Protein AF-A0A2G2UUN3-F1 (afdb_monomer)

Sequence (87 aa):
MRYSKSVLKEVVVLSQKAVEELGVYLVSFDRPGYGKSDPHPKRSFRTLALDVEELADQLELGAKFYVMGYSLGGQLVWGCLKYIPQR

pLDDT: mean 85.82, std 17.75, range [34.94, 98.38]

Foldseek 3Di:
DDDDPDPDCDDDPDPPVNCVVVVHDDDDDAFAPPDPHPHDPPDDLQVLLVVVVVVCVVVVVDQDDDQDADDVGVSNVVSNCVRVVRD

Structure (mmCIF, N/CA/C/O backbone):
data_AF-A0A2G2UUN3-F1
#
_entry.id   AF-A0A2G2UUN3-F1
#
loop_
_atom_site.group_PDB
_atom_site.id
_atom_site.type_symbol
_atom_site.label_atom_id
_atom_site.label_alt_id
_atom_site.label_comp_id
_atom_site.label_asym_id
_atom_site.label_entity_id
_atom_site.label_seq_id
_atom_site.pdbx_PDB_ins_code
_atom_site.Cartn_x
_atom_site.Cartn_y
_atom_site.Cartn_z
_atom_site.occupancy
_atom_site.B_iso_or_equiv
_atom_site.auth_seq_id
_atom_site.auth_comp_id
_atom_site.auth_asym_id
_atom_site.auth_atom_id
_atom_site.pdbx_PDB_model_num
ATOM 1 N N . MET A 1 1 ? 5.404 -12.416 -2.356 1.00 45.88 1 MET A N 1
ATOM 2 C CA . MET A 1 1 ? 6.325 -11.410 -1.759 1.00 45.88 1 MET A CA 1
ATOM 3 C C . MET A 1 1 ? 6.360 -11.616 -0.238 1.00 45.88 1 MET A C 1
ATOM 5 O O . MET A 1 1 ? 5.322 -11.952 0.315 1.00 45.88 1 MET A O 1
ATOM 9 N N . ARG A 1 2 ? 7.508 -11.549 0.464 1.00 37.91 2 ARG A N 1
ATOM 10 C CA . ARG A 1 2 ? 7.525 -11.734 1.938 1.00 37.91 2 ARG A CA 1
ATOM 11 C C . ARG A 1 2 ? 7.266 -10.396 2.627 1.00 37.91 2 ARG A C 1
ATOM 13 O O . ARG A 1 2 ? 8.176 -9.582 2.739 1.00 37.91 2 ARG A O 1
ATOM 20 N N . TYR A 1 3 ? 6.046 -10.178 3.101 1.00 41.66 3 TYR A N 1
ATOM 21 C CA . TYR A 1 3 ? 5.724 -9.004 3.906 1.00 41.66 3 TYR A CA 1
ATOM 22 C C . TYR A 1 3 ? 5.968 -9.312 5.385 1.00 41.66 3 TYR A C 1
ATOM 24 O O . TYR A 1 3 ? 5.379 -10.225 5.960 1.00 41.66 3 TYR A O 1
ATOM 32 N N . SER A 1 4 ? 6.878 -8.564 6.005 1.00 34.94 4 SER A N 1
ATOM 33 C CA . SER A 1 4 ? 7.061 -8.581 7.454 1.00 34.94 4 SER A CA 1
ATOM 34 C C . SER A 1 4 ? 5.920 -7.792 8.091 1.00 34.94 4 SER A C 1
ATOM 36 O O . SER A 1 4 ? 5.739 -6.621 7.758 1.00 34.94 4 SER A O 1
ATOM 38 N N . LYS A 1 5 ? 5.175 -8.401 9.026 1.00 36.44 5 LYS A N 1
ATOM 39 C CA . LYS A 1 5 ? 4.279 -7.670 9.937 1.00 36.44 5 LYS A CA 1
ATOM 40 C C . LYS A 1 5 ? 5.140 -6.763 10.813 1.00 36.44 5 LYS A C 1
ATOM 42 O O . LYS A 1 5 ? 5.603 -7.150 11.881 1.00 36.44 5 LYS A O 1
ATOM 47 N N . SER A 1 6 ? 5.414 -5.564 10.333 1.00 39.72 6 SER A N 1
ATOM 48 C CA . SER A 1 6 ? 6.087 -4.528 11.098 1.00 39.72 6 SER A CA 1
ATOM 49 C C . SER A 1 6 ? 5.158 -3.331 11.119 1.00 39.72 6 SER A C 1
ATOM 51 O O . SER A 1 6 ? 4.941 -2.696 10.094 1.00 39.72 6 SER A O 1
ATOM 53 N N . VAL A 1 7 ? 4.587 -3.048 12.290 1.00 43.06 7 VAL A N 1
ATOM 54 C CA . VAL A 1 7 ? 3.886 -1.788 12.547 1.00 43.06 7 VAL A CA 1
ATOM 55 C C . VAL A 1 7 ? 4.962 -0.704 12.561 1.00 43.06 7 VAL A C 1
ATOM 57 O O . VAL A 1 7 ? 5.599 -0.451 13.583 1.00 43.06 7 VAL A O 1
ATOM 60 N N . LEU A 1 8 ? 5.271 -0.150 11.389 1.00 45.03 8 LEU A N 1
ATOM 61 C CA . LEU A 1 8 ? 6.216 0.951 11.267 1.00 45.03 8 LEU A CA 1
ATOM 62 C C . LEU A 1 8 ? 5.523 2.227 11.748 1.00 45.03 8 LEU A C 1
ATOM 64 O O . LEU A 1 8 ? 4.489 2.630 11.225 1.00 45.03 8 LEU A O 1
ATOM 68 N N . LYS A 1 9 ? 6.119 2.848 12.768 1.00 45.19 9 LYS A N 1
ATOM 69 C CA . LYS A 1 9 ? 5.645 4.055 13.463 1.00 45.19 9 LYS A CA 1
ATOM 70 C C . LYS A 1 9 ? 5.669 5.334 12.620 1.00 45.19 9 LYS A C 1
ATOM 72 O O . LYS A 1 9 ? 5.352 6.401 13.133 1.00 45.19 9 LYS A O 1
ATOM 77 N N . GLU A 1 10 ? 6.074 5.264 11.360 1.00 52.25 10 GLU A N 1
ATOM 78 C CA . GLU A 1 10 ? 6.381 6.445 10.568 1.00 52.25 10 GLU A CA 1
ATOM 79 C C . GLU A 1 10 ? 5.814 6.272 9.164 1.00 52.25 10 GLU A C 1
ATOM 81 O O . GLU A 1 10 ? 6.225 5.370 8.443 1.00 52.25 10 GLU A O 1
ATOM 86 N N . VAL A 1 11 ? 4.817 7.104 8.838 1.00 51.84 11 VAL A N 1
ATOM 87 C CA . VAL A 1 11 ? 4.503 7.712 7.520 1.00 51.84 11 VAL A CA 1
ATOM 88 C C . VAL A 1 11 ? 3.115 8.390 7.562 1.00 51.84 11 VAL A C 1
ATOM 90 O O . VAL A 1 11 ? 2.838 9.282 6.768 1.00 51.84 11 VAL A O 1
ATOM 93 N N . VAL A 1 12 ? 2.296 8.125 8.585 1.00 54.91 12 VAL A N 1
ATOM 94 C CA . VAL A 1 12 ? 1.224 9.031 9.033 1.00 54.91 12 VAL A CA 1
ATOM 95 C C . VAL A 1 12 ? 1.351 9.159 10.546 1.00 54.91 12 VAL A C 1
ATOM 97 O O . VAL A 1 12 ? 1.280 8.153 11.245 1.00 54.91 12 VAL A O 1
ATOM 100 N N . VAL A 1 13 ? 1.558 10.370 11.073 1.00 61.41 13 VAL A N 1
ATOM 101 C CA . VAL A 1 13 ? 1.522 10.601 12.529 1.00 61.41 13 VAL A CA 1
ATOM 102 C C . VAL A 1 13 ? 0.055 10.623 12.968 1.00 61.41 13 VAL A C 1
ATOM 104 O O . VAL A 1 13 ? -0.492 11.660 13.328 1.00 61.41 13 VAL A O 1
ATOM 107 N N . LEU A 1 14 ? -0.619 9.478 12.879 1.00 67.75 14 LEU A N 1
ATOM 108 C CA . LEU A 1 14 ? -1.797 9.236 13.696 1.00 67.75 14 LEU A CA 1
ATOM 109 C C . LEU A 1 14 ? -1.280 8.792 15.056 1.00 67.75 14 LEU A C 1
ATOM 111 O O . LEU A 1 14 ? -0.421 7.914 15.151 1.00 67.75 14 LEU A O 1
ATOM 115 N N . SER A 1 15 ? -1.767 9.425 16.119 1.00 81.44 15 SER A N 1
ATOM 116 C CA . SER A 1 15 ? -1.480 8.909 17.449 1.00 81.44 15 SER A CA 1
ATOM 117 C C . SER A 1 15 ? -2.073 7.505 17.554 1.00 81.44 15 SER A C 1
ATOM 119 O O . SER A 1 15 ? -3.146 7.234 17.015 1.00 81.44 15 SER A O 1
ATOM 121 N N . GLN A 1 16 ? -1.388 6.618 18.272 1.00 79.44 16 GLN A N 1
ATOM 122 C CA . GLN A 1 16 ? -1.905 5.281 18.568 1.00 79.44 16 GLN A CA 1
ATOM 123 C C . GLN A 1 16 ? -3.336 5.357 19.135 1.00 79.44 16 GLN A C 1
ATOM 125 O O . GLN A 1 16 ? -4.214 4.610 18.722 1.00 79.44 16 GLN A O 1
ATOM 130 N N . LYS A 1 17 ? -3.584 6.361 19.986 1.00 84.81 17 LYS A N 1
ATOM 131 C CA . LYS A 1 17 ? -4.905 6.688 20.523 1.00 84.81 17 LYS A CA 1
ATOM 132 C C . LYS A 1 17 ? -5.943 6.971 19.429 1.00 84.81 17 LYS A C 1
ATOM 134 O O . LYS A 1 17 ? -7.034 6.429 19.496 1.00 84.81 17 LYS A O 1
ATOM 139 N N . ALA A 1 18 ? -5.617 7.779 18.419 1.0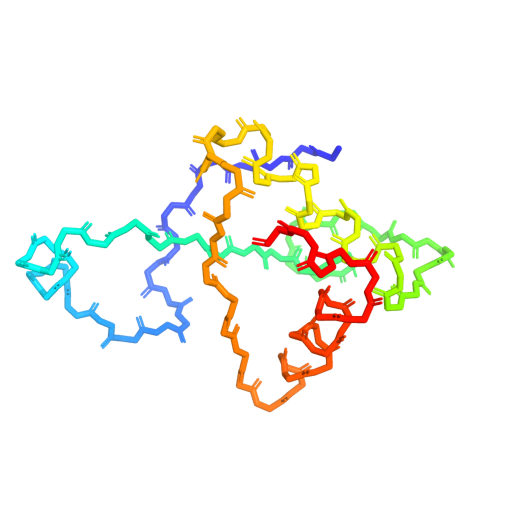0 86.88 18 ALA A N 1
ATOM 140 C CA . ALA A 1 18 ? -6.544 8.076 17.326 1.00 86.88 18 ALA A CA 1
ATOM 141 C C . ALA A 1 18 ? -6.851 6.836 16.471 1.00 86.88 18 ALA A C 1
ATOM 143 O O . ALA A 1 18 ? -7.986 6.656 16.042 1.00 86.88 18 ALA A O 1
ATOM 144 N N . VAL A 1 19 ? -5.855 5.972 16.238 1.00 86.50 19 VAL A N 1
ATOM 145 C CA . VAL A 1 19 ? -6.042 4.698 15.521 1.00 86.50 19 VAL A CA 1
ATOM 146 C C . VAL A 1 19 ? -7.029 3.799 16.271 1.00 86.50 19 VAL A C 1
ATOM 148 O O . VAL A 1 19 ? -7.957 3.265 15.668 1.00 86.50 19 VAL A O 1
ATOM 151 N N . GLU A 1 20 ? -6.855 3.685 17.589 1.00 86.81 20 GLU A N 1
ATOM 152 C CA . GLU A 1 20 ? -7.717 2.892 18.470 1.00 86.81 20 GLU A CA 1
ATOM 153 C C . GLU A 1 20 ? -9.134 3.471 18.575 1.00 86.81 20 GLU A C 1
ATOM 155 O O . GLU A 1 20 ? -10.103 2.734 18.412 1.00 86.81 20 GLU A O 1
ATOM 160 N N . GLU A 1 21 ? -9.272 4.784 18.779 1.00 92.50 21 GLU A N 1
ATOM 161 C CA . GLU A 1 21 ? -10.574 5.461 18.882 1.00 92.50 21 GLU A CA 1
ATOM 162 C C . GLU A 1 21 ? -11.388 5.376 17.586 1.00 92.50 21 GLU A C 1
ATOM 164 O O . GLU A 1 21 ? -12.609 5.234 17.631 1.00 92.50 21 GLU A O 1
ATOM 169 N N . LEU A 1 22 ? -10.725 5.443 16.428 1.00 91.19 22 LEU A N 1
ATOM 170 C CA . LEU A 1 22 ? -11.376 5.320 15.123 1.00 91.19 22 LEU A CA 1
ATOM 171 C C . LEU A 1 22 ? -11.588 3.860 14.696 1.00 91.19 22 LEU A C 1
ATOM 173 O O . LEU A 1 22 ? -12.260 3.621 13.693 1.00 91.19 22 LEU A O 1
ATOM 177 N N . GLY A 1 23 ? -11.008 2.892 15.414 1.00 90.44 23 GLY A N 1
ATOM 178 C CA . GLY A 1 23 ? -11.068 1.474 15.056 1.00 90.44 23 GLY A CA 1
ATOM 179 C C . GLY A 1 23 ? -10.444 1.168 13.692 1.00 90.44 23 GLY A C 1
ATOM 180 O O . GLY A 1 23 ? -10.902 0.263 12.995 1.00 90.44 23 GLY A O 1
ATOM 181 N N . VAL A 1 24 ? -9.435 1.939 13.274 1.00 89.75 24 VAL A N 1
ATOM 182 C CA . VAL A 1 24 ? -8.811 1.796 11.951 1.00 89.75 24 VAL A CA 1
ATOM 183 C C . VAL A 1 24 ? -7.611 0.860 12.007 1.00 89.75 24 VAL A C 1
ATOM 185 O O . VAL A 1 24 ? -6.785 0.927 12.913 1.00 89.75 24 VAL A O 1
ATOM 188 N N . TYR A 1 25 ? -7.475 0.011 10.993 1.00 90.50 25 TYR A N 1
ATOM 189 C CA . TYR A 1 25 ? -6.281 -0.800 10.791 1.00 90.50 25 TYR A CA 1
ATOM 190 C C . TYR A 1 25 ? -5.442 -0.195 9.664 1.00 90.50 25 TYR A C 1
ATOM 192 O O . TYR A 1 25 ? -5.866 -0.174 8.510 1.00 90.50 25 TYR A O 1
ATOM 200 N N . LEU A 1 26 ? -4.264 0.337 10.004 1.00 89.75 26 LEU A N 1
ATOM 201 C CA . LEU A 1 26 ? -3.370 0.975 9.041 1.00 89.75 26 LEU A CA 1
ATOM 202 C C . LEU A 1 26 ? -2.263 0.011 8.613 1.00 89.75 26 LEU A C 1
ATOM 204 O O . LEU A 1 26 ? -1.523 -0.513 9.446 1.00 89.75 26 LEU A O 1
ATOM 208 N N . VAL A 1 27 ? -2.118 -0.162 7.302 1.00 91.31 27 VAL A N 1
ATOM 209 C CA . VAL A 1 27 ? -1.054 -0.960 6.688 1.00 91.31 27 VAL A CA 1
ATOM 210 C C . VAL A 1 27 ? -0.211 -0.053 5.799 1.00 91.31 27 VAL A C 1
ATOM 212 O O . VAL A 1 27 ? -0.732 0.640 4.927 1.00 91.31 27 VAL A O 1
ATOM 215 N N . SER A 1 28 ? 1.102 -0.075 6.006 1.00 90.12 28 SER A N 1
ATOM 216 C CA . SER A 1 28 ? 2.090 0.511 5.101 1.00 90.12 28 SER A CA 1
ATOM 217 C C . SER A 1 28 ? 3.069 -0.569 4.654 1.00 90.12 28 SER A C 1
ATOM 219 O O . SER A 1 28 ? 3.304 -1.551 5.359 1.00 90.12 28 SER A O 1
ATOM 221 N N . PHE A 1 29 ? 3.617 -0.416 3.453 1.00 91.19 29 PHE A N 1
ATOM 222 C CA . PHE A 1 29 ? 4.568 -1.366 2.891 1.00 91.19 29 PHE A CA 1
ATOM 223 C C . PHE A 1 29 ? 5.606 -0.644 2.034 1.00 91.19 29 PHE A C 1
ATOM 225 O O . PHE A 1 29 ? 5.341 0.413 1.453 1.00 91.19 29 PHE A O 1
ATOM 232 N N . ASP A 1 30 ? 6.792 -1.238 1.946 1.00 92.31 30 ASP A N 1
ATOM 233 C CA . ASP A 1 30 ? 7.846 -0.765 1.063 1.00 92.31 30 ASP A CA 1
ATOM 234 C C . ASP A 1 30 ? 7.509 -1.122 -0.393 1.00 92.31 30 ASP A C 1
ATOM 236 O O . ASP A 1 30 ? 7.102 -2.237 -0.722 1.00 92.31 30 ASP A O 1
ATOM 240 N N . ARG A 1 31 ? 7.668 -0.162 -1.307 1.00 90.38 31 ARG A N 1
ATOM 241 C CA . ARG A 1 31 ? 7.493 -0.427 -2.743 1.00 90.38 31 ARG A CA 1
ATOM 242 C C . ARG A 1 31 ? 8.629 -1.328 -3.248 1.00 90.38 31 ARG A C 1
ATOM 244 O O . ARG A 1 31 ? 9.733 -1.238 -2.717 1.00 90.38 31 ARG A O 1
ATOM 251 N N . PRO A 1 32 ? 8.430 -2.103 -4.330 1.00 91.62 32 PRO A N 1
ATOM 252 C CA . PRO A 1 32 ? 9.499 -2.912 -4.911 1.00 91.62 32 PRO A CA 1
ATOM 253 C C . PRO A 1 32 ? 10.783 -2.104 -5.162 1.00 91.62 32 PRO A C 1
ATOM 255 O O . PRO A 1 32 ? 10.748 -1.077 -5.849 1.00 91.62 32 PRO A O 1
ATOM 258 N N . GLY A 1 33 ? 11.905 -2.569 -4.605 1.00 91.81 33 GLY A N 1
ATOM 259 C CA . GLY A 1 33 ? 13.213 -1.909 -4.677 1.00 91.81 33 GLY A CA 1
ATOM 260 C C . GLY A 1 33 ? 13.445 -0.779 -3.662 1.00 91.81 33 GLY A C 1
ATOM 261 O O . GLY A 1 33 ? 14.445 -0.074 -3.774 1.00 91.81 33 GLY A O 1
ATOM 262 N N . TYR A 1 34 ? 12.542 -0.584 -2.699 1.00 90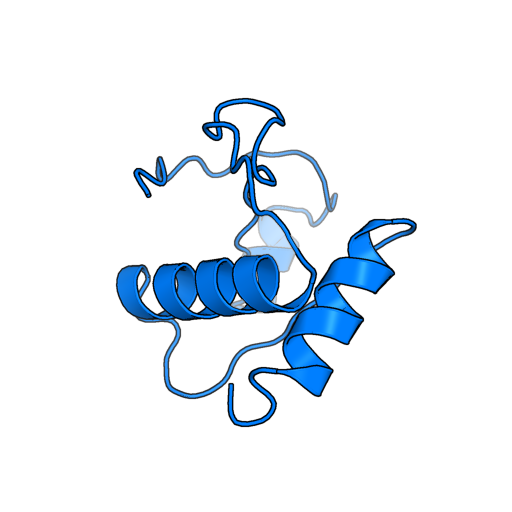.62 34 TYR A N 1
ATOM 263 C CA . TYR A 1 34 ? 12.703 0.339 -1.573 1.00 90.62 34 TYR A CA 1
ATOM 264 C C . TYR A 1 34 ? 12.752 -0.431 -0.253 1.00 90.62 34 TYR A C 1
ATOM 266 O O . TYR A 1 34 ? 12.174 -1.509 -0.139 1.00 90.62 34 TYR A O 1
ATOM 274 N N . GLY A 1 35 ? 13.418 0.149 0.751 1.00 92.81 35 GLY A N 1
ATOM 275 C CA . GLY A 1 35 ? 13.463 -0.392 2.109 1.00 92.81 35 GLY A CA 1
ATOM 276 C C . GLY A 1 35 ? 13.889 -1.860 2.134 1.00 92.81 35 GLY A C 1
ATOM 277 O O . GLY A 1 35 ? 15.009 -2.182 1.740 1.00 92.81 35 GLY A O 1
ATOM 278 N N . LYS A 1 36 ? 12.995 -2.739 2.598 1.00 92.69 36 LYS A N 1
ATOM 279 C CA . LYS A 1 36 ? 13.221 -4.195 2.666 1.00 92.69 36 LYS A CA 1
ATOM 280 C C . LYS A 1 36 ? 12.518 -4.994 1.563 1.00 92.69 36 LYS A C 1
ATOM 282 O O . LYS A 1 36 ? 12.534 -6.222 1.612 1.00 92.69 36 LYS A O 1
ATOM 287 N N . SER A 1 37 ? 11.887 -4.333 0.596 1.00 92.00 37 SER A N 1
ATOM 288 C CA . SER A 1 37 ? 11.205 -5.008 -0.507 1.00 92.00 37 SER A CA 1
ATOM 289 C C . SER A 1 37 ? 12.150 -5.307 -1.661 1.00 92.00 37 SER A C 1
ATOM 291 O O . SER A 1 37 ? 12.833 -4.418 -2.175 1.00 92.00 37 SER A O 1
ATOM 293 N N . ASP A 1 38 ? 12.119 -6.557 -2.124 1.00 94.38 38 ASP A N 1
ATOM 294 C CA . ASP A 1 38 ? 12.878 -6.998 -3.290 1.00 94.38 38 ASP A CA 1
ATOM 295 C C . ASP A 1 38 ? 12.550 -6.139 -4.530 1.00 94.38 38 ASP A C 1
ATOM 297 O O . ASP A 1 38 ? 11.408 -5.693 -4.715 1.00 94.38 38 ASP A O 1
ATOM 301 N N . PRO A 1 39 ? 13.531 -5.873 -5.410 1.00 93.56 39 PRO A N 1
ATOM 302 C CA . PRO A 1 39 ? 13.274 -5.177 -6.662 1.00 93.56 39 PRO A CA 1
ATOM 303 C C . PRO A 1 39 ? 12.390 -6.025 -7.584 1.00 93.56 39 PRO A C 1
ATOM 305 O O . PRO A 1 39 ? 12.591 -7.228 -7.729 1.00 93.56 39 PRO A O 1
ATOM 308 N N . HIS A 1 40 ? 11.462 -5.377 -8.292 1.00 92.50 40 HIS A N 1
ATOM 309 C CA . HIS A 1 40 ? 10.688 -6.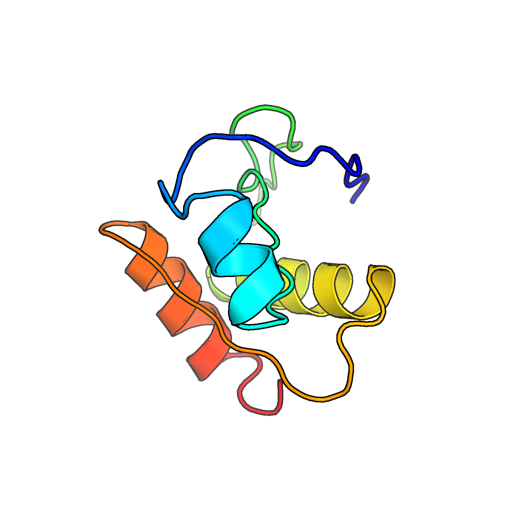009 -9.360 1.00 92.50 40 HIS A CA 1
ATOM 310 C C . HIS A 1 40 ? 11.142 -5.462 -10.730 1.00 92.50 40 HIS A C 1
ATOM 312 O O . HIS A 1 40 ? 10.765 -4.347 -11.102 1.00 92.50 40 HIS A O 1
ATOM 318 N N . PRO A 1 41 ? 11.932 -6.225 -11.518 1.00 91.50 41 PRO A N 1
ATOM 319 C CA . PRO A 1 41 ? 12.526 -5.733 -12.769 1.00 91.50 41 PRO A CA 1
ATOM 320 C C . PRO A 1 41 ? 11.514 -5.301 -13.837 1.00 91.50 41 PRO A C 1
ATOM 322 O O . PRO A 1 41 ? 11.823 -4.466 -14.679 1.00 91.50 41 PRO A O 1
ATOM 325 N N . LYS A 1 42 ? 10.295 -5.854 -13.800 1.00 92.25 42 LYS A N 1
ATOM 326 C CA . LYS A 1 42 ? 9.198 -5.531 -14.726 1.00 92.25 42 LYS A CA 1
ATOM 327 C C . LYS A 1 42 ? 8.118 -4.668 -14.065 1.00 92.25 42 LYS A C 1
ATOM 329 O O . LYS A 1 42 ? 6.952 -4.750 -14.451 1.00 92.25 42 LYS A O 1
ATOM 334 N N . ARG A 1 43 ? 8.486 -3.868 -13.051 1.00 90.75 43 ARG A N 1
ATOM 335 C CA . ARG A 1 43 ? 7.513 -3.051 -12.317 1.00 90.75 43 ARG A CA 1
ATOM 336 C C . ARG A 1 43 ? 6.732 -2.139 -13.259 1.00 90.75 43 ARG A C 1
ATOM 338 O O . ARG A 1 43 ? 7.283 -1.484 -14.141 1.00 90.75 43 ARG A O 1
ATOM 345 N N . SER A 1 44 ? 5.442 -2.046 -12.997 1.00 93.75 44 SER A N 1
ATOM 346 C CA . SER A 1 44 ? 4.527 -1.083 -13.592 1.00 93.75 44 SER A CA 1
ATOM 347 C C . SER A 1 44 ? 3.493 -0.670 -12.547 1.00 93.75 44 SER A C 1
ATOM 349 O O . SER A 1 44 ? 3.380 -1.295 -11.492 1.00 93.75 44 SER A O 1
ATOM 351 N N . PHE A 1 45 ? 2.688 0.351 -12.842 1.00 93.81 45 PHE A N 1
ATOM 352 C CA . PHE A 1 45 ? 1.555 0.693 -11.975 1.00 93.81 45 PHE A CA 1
ATOM 353 C C . PHE A 1 45 ? 0.552 -0.459 -11.837 1.00 93.81 45 PHE A C 1
ATOM 355 O O . PHE A 1 45 ? -0.075 -0.584 -10.793 1.00 93.81 45 PHE A O 1
ATOM 362 N N . ARG A 1 46 ? 0.430 -1.323 -12.858 1.00 96.06 46 ARG A N 1
ATOM 363 C CA . ARG A 1 46 ? -0.434 -2.506 -12.798 1.00 96.06 46 ARG A CA 1
ATOM 364 C C . ARG A 1 46 ? 0.120 -3.558 -11.849 1.00 96.06 46 ARG A C 1
ATOM 366 O O . ARG A 1 46 ? -0.621 -4.035 -11.007 1.00 96.06 46 ARG A O 1
ATOM 373 N N . THR A 1 47 ? 1.400 -3.908 -11.967 1.00 95.75 47 THR A N 1
ATOM 374 C CA . THR A 1 47 ? 1.996 -4.920 -11.078 1.00 95.75 47 THR A CA 1
ATOM 375 C C . THR A 1 47 ? 1.989 -4.439 -9.632 1.00 95.75 47 THR A C 1
ATOM 377 O O . THR A 1 47 ? 1.625 -5.205 -8.761 1.00 95.75 47 THR A O 1
ATOM 380 N N . LEU A 1 48 ? 2.278 -3.154 -9.389 1.00 95.06 48 LEU A N 1
ATOM 381 C CA . LEU A 1 48 ? 2.223 -2.596 -8.038 1.00 95.06 48 LEU A CA 1
ATOM 382 C C . LEU A 1 48 ? 0.805 -2.633 -7.446 1.00 95.06 48 LEU A C 1
ATOM 384 O O . LEU A 1 48 ? 0.657 -2.894 -6.261 1.00 95.06 48 LEU A O 1
ATOM 388 N N . ALA A 1 49 ? -0.232 -2.380 -8.251 1.00 97.00 49 ALA A N 1
ATOM 389 C CA . ALA A 1 49 ? -1.617 -2.523 -7.803 1.00 97.00 49 ALA A CA 1
ATOM 390 C C . ALA A 1 49 ? -1.955 -3.983 -7.453 1.00 97.00 49 ALA A C 1
ATOM 392 O O . ALA A 1 49 ? -2.594 -4.229 -6.438 1.00 97.00 49 ALA A O 1
ATOM 393 N N . LEU A 1 50 ? -1.477 -4.946 -8.247 1.00 96.56 50 LEU A N 1
ATOM 394 C CA . LEU A 1 50 ? -1.648 -6.372 -7.951 1.00 96.56 50 LEU A CA 1
ATOM 395 C C . LEU A 1 50 ? -0.886 -6.799 -6.688 1.00 96.56 50 LEU A C 1
ATOM 397 O O . LEU A 1 50 ? -1.411 -7.597 -5.924 1.00 96.56 50 LEU A O 1
ATOM 401 N N . ASP A 1 51 ? 0.289 -6.221 -6.415 1.00 95.38 51 ASP A N 1
ATOM 402 C CA . ASP A 1 51 ? 1.000 -6.444 -5.148 1.00 95.38 51 ASP A CA 1
ATOM 403 C C . ASP A 1 51 ? 0.158 -5.950 -3.948 1.00 95.38 51 ASP A C 1
ATOM 405 O O . ASP A 1 51 ? 0.166 -6.570 -2.888 1.00 95.38 51 ASP A O 1
ATOM 409 N N . VAL A 1 52 ? -0.595 -4.847 -4.101 1.00 96.25 52 VAL A N 1
ATOM 410 C CA . VAL A 1 52 ? -1.530 -4.361 -3.063 1.00 96.25 52 VAL A CA 1
ATOM 411 C C . VAL A 1 52 ? -2.706 -5.316 -2.884 1.00 96.25 52 VAL A C 1
ATOM 413 O O . VAL A 1 52 ? -3.097 -5.578 -1.750 1.00 96.25 52 VAL A O 1
ATOM 416 N N . GLU A 1 53 ? -3.259 -5.837 -3.979 1.00 97.38 53 GLU A N 1
ATOM 417 C CA . GLU A 1 53 ? -4.334 -6.834 -3.941 1.00 97.38 53 GLU A CA 1
ATOM 418 C C . GLU A 1 53 ? -3.882 -8.118 -3.227 1.00 97.38 53 GLU A C 1
ATOM 420 O O . GLU A 1 53 ? -4.537 -8.549 -2.279 1.00 97.38 53 GLU A O 1
ATOM 425 N N . GLU A 1 54 ? -2.718 -8.662 -3.605 1.00 96.69 54 GLU A N 1
ATOM 426 C CA . GLU A 1 54 ? -2.114 -9.839 -2.964 1.00 96.69 54 GLU A CA 1
ATOM 427 C C . GLU A 1 54 ? -1.860 -9.582 -1.474 1.00 96.69 54 GLU A C 1
ATOM 429 O O . GLU A 1 54 ? -2.187 -10.419 -0.633 1.00 96.69 54 GLU A O 1
ATOM 434 N N . LEU A 1 55 ? -1.310 -8.415 -1.123 1.00 95.75 55 LEU A N 1
ATOM 435 C CA . LEU A 1 55 ? -1.079 -8.041 0.271 1.00 95.75 55 LEU A CA 1
ATOM 436 C C . LEU A 1 55 ? -2.389 -7.945 1.063 1.00 95.75 55 LEU A C 1
ATOM 438 O O . LEU A 1 55 ? -2.449 -8.416 2.198 1.00 95.75 55 LEU A O 1
ATOM 442 N N . ALA A 1 56 ? -3.431 -7.347 0.487 1.00 96.44 56 ALA A N 1
ATOM 443 C CA . ALA A 1 56 ? -4.734 -7.231 1.132 1.00 96.44 56 ALA A CA 1
ATOM 444 C C . ALA A 1 56 ? -5.380 -8.604 1.367 1.00 96.44 56 ALA A C 1
ATOM 446 O O . ALA A 1 56 ? -5.976 -8.814 2.424 1.00 96.44 56 ALA A O 1
ATOM 447 N N . ASP A 1 57 ? -5.215 -9.542 0.431 1.00 96.94 57 ASP A N 1
ATOM 448 C CA . ASP A 1 57 ? -5.670 -10.928 0.582 1.00 96.94 57 ASP A CA 1
ATOM 449 C C . ASP A 1 57 ? -4.891 -11.666 1.675 1.00 96.94 57 ASP A C 1
ATOM 451 O O . ASP A 1 57 ? -5.492 -12.296 2.541 1.00 96.94 57 ASP A O 1
ATOM 455 N N . GLN A 1 58 ? -3.561 -11.537 1.692 1.00 96.81 58 GLN A N 1
ATOM 456 C CA . GLN A 1 58 ? -2.694 -12.143 2.714 1.00 96.81 58 GLN A CA 1
ATOM 457 C C . GLN A 1 58 ? -2.969 -11.614 4.130 1.00 96.81 58 GLN A C 1
ATOM 459 O O . GLN A 1 58 ? -2.712 -12.306 5.115 1.00 96.81 58 GLN A O 1
ATOM 464 N N . LEU A 1 59 ? -3.445 -10.373 4.238 1.00 96.44 59 LEU A N 1
ATOM 465 C CA . LEU A 1 59 ? -3.820 -9.741 5.502 1.00 96.44 59 LEU A CA 1
ATOM 466 C C . LEU A 1 59 ? -5.312 -9.868 5.824 1.00 96.44 59 LEU A C 1
ATOM 468 O O . LEU A 1 59 ? -5.732 -9.366 6.864 1.00 96.44 59 LEU A O 1
ATOM 472 N N . GLU A 1 60 ? -6.092 -10.518 4.958 1.00 96.44 60 GLU A N 1
ATOM 473 C CA . GLU A 1 60 ? -7.534 -10.720 5.120 1.00 96.44 60 GLU A CA 1
ATOM 474 C C . GLU A 1 60 ? -8.304 -9.402 5.344 1.00 96.44 60 GLU A C 1
ATOM 476 O O . GLU A 1 60 ? -9.242 -9.333 6.136 1.00 96.44 60 GLU A O 1
ATOM 481 N N . LEU A 1 61 ? -7.944 -8.334 4.614 1.00 94.56 61 LEU A N 1
ATOM 482 C CA . LEU A 1 61 ? -8.559 -6.998 4.755 1.00 94.56 61 LEU A CA 1
ATOM 483 C C . LEU A 1 61 ? -10.015 -6.922 4.258 1.00 94.56 61 LEU A C 1
ATOM 485 O O . LEU A 1 61 ? -10.640 -5.863 4.299 1.00 94.56 61 LEU A O 1
ATOM 489 N N . GLY A 1 62 ? -10.560 -8.040 3.783 1.00 95.00 62 GLY A N 1
ATOM 490 C CA . GLY A 1 62 ? -11.897 -8.143 3.224 1.00 95.00 62 GLY A CA 1
ATOM 491 C C . GLY A 1 62 ? -11.973 -7.758 1.746 1.00 95.00 62 GLY A C 1
ATOM 492 O O . GLY A 1 62 ? -10.973 -7.589 1.043 1.00 95.00 62 GLY A O 1
ATOM 493 N N . ALA A 1 63 ? -13.212 -7.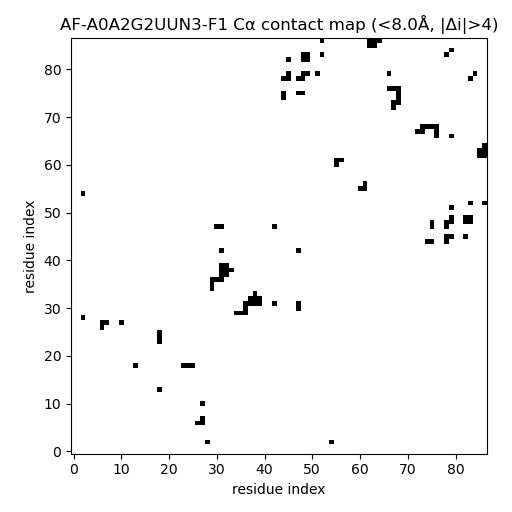656 1.262 1.00 95.75 63 ALA A N 1
ATOM 494 C CA . ALA A 1 63 ? -13.493 -7.438 -0.153 1.00 95.75 63 ALA A CA 1
ATOM 495 C C . ALA A 1 63 ? -13.115 -6.030 -0.635 1.00 95.75 63 ALA A C 1
ATOM 497 O O . ALA A 1 63 ? -12.761 -5.877 -1.801 1.00 95.75 63 ALA A O 1
ATOM 498 N N . LYS A 1 64 ? -13.194 -5.023 0.247 1.00 96.69 64 LYS A N 1
ATOM 499 C CA . LYS A 1 64 ? -12.877 -3.629 -0.070 1.00 96.69 64 LYS A CA 1
ATOM 500 C C . LYS A 1 64 ? -12.045 -2.973 1.013 1.00 96.69 64 LYS A C 1
ATOM 502 O O . LYS A 1 64 ? -12.254 -3.251 2.192 1.00 96.69 64 LYS A O 1
ATOM 507 N N . PHE A 1 65 ? -11.175 -2.056 0.616 1.00 96.31 65 PHE A N 1
ATOM 508 C CA . PHE A 1 65 ? -10.357 -1.278 1.543 1.00 96.31 65 PHE A CA 1
ATOM 509 C C . PHE A 1 65 ? -10.075 0.127 1.009 1.00 96.31 65 PHE A C 1
ATOM 511 O O . PHE A 1 65 ? -10.281 0.444 -0.159 1.00 96.31 65 PHE A O 1
ATOM 518 N N . TYR A 1 66 ? -9.599 1.003 1.890 1.00 95.62 66 TYR A N 1
ATOM 519 C CA . T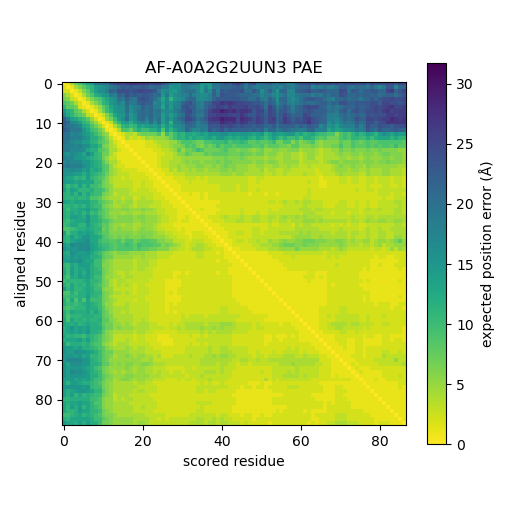YR A 1 66 ? -9.213 2.357 1.513 1.00 95.62 66 TYR A CA 1
ATOM 520 C C . TYR A 1 66 ? -7.732 2.405 1.148 1.00 95.62 66 TYR A C 1
ATOM 522 O O . TYR A 1 66 ? -6.887 1.848 1.847 1.00 95.62 66 TYR A O 1
ATOM 530 N N . VAL A 1 67 ? -7.411 3.128 0.078 1.00 95.31 67 VAL A N 1
ATOM 531 C CA . VAL A 1 67 ? -6.034 3.450 -0.305 1.00 95.31 67 VAL A CA 1
ATOM 532 C C . VAL A 1 67 ? -5.796 4.945 -0.160 1.00 95.31 67 VAL A C 1
ATOM 534 O O . VAL A 1 67 ? -6.627 5.768 -0.539 1.00 95.31 67 VAL A O 1
ATOM 537 N N . MET A 1 68 ? -4.636 5.306 0.378 1.00 93.56 68 MET A N 1
ATOM 538 C CA . MET A 1 68 ? -4.216 6.693 0.535 1.00 93.56 68 MET A CA 1
ATOM 539 C C . MET A 1 68 ? -2.769 6.856 0.082 1.00 93.56 68 MET A C 1
ATOM 541 O O . MET A 1 68 ? -1.958 5.939 0.196 1.00 93.56 68 MET A O 1
ATOM 545 N N . GLY A 1 69 ? -2.441 8.029 -0.451 1.00 91.62 69 GLY A N 1
ATOM 546 C CA . GLY A 1 69 ? -1.122 8.297 -1.001 1.00 91.62 69 GLY A CA 1
ATOM 547 C C . GLY A 1 69 ? -0.788 9.776 -0.935 1.00 91.62 69 GLY A C 1
ATOM 548 O O . GLY A 1 69 ? -1.603 10.619 -1.296 1.00 91.62 69 GLY A O 1
ATOM 549 N N . TYR A 1 70 ? 0.427 10.081 -0.491 1.00 89.38 70 TYR A N 1
ATOM 550 C CA . TYR A 1 70 ? 0.971 11.435 -0.458 1.00 89.38 70 TYR A CA 1
ATOM 551 C C . TYR A 1 70 ? 2.099 11.570 -1.482 1.00 89.38 70 TYR A C 1
ATOM 553 O O . TYR A 1 70 ? 2.941 10.676 -1.601 1.00 89.38 70 TYR A O 1
ATOM 561 N N . SER A 1 71 ? 2.136 12.685 -2.219 1.00 91.00 71 SER A N 1
ATOM 562 C CA . SER A 1 71 ? 3.144 12.943 -3.256 1.00 91.00 71 SER A CA 1
ATOM 563 C C . SER A 1 71 ? 3.205 11.793 -4.281 1.00 91.00 71 SER A C 1
ATOM 565 O O . SER A 1 71 ? 2.186 11.446 -4.880 1.00 91.00 71 SER A O 1
ATOM 567 N N 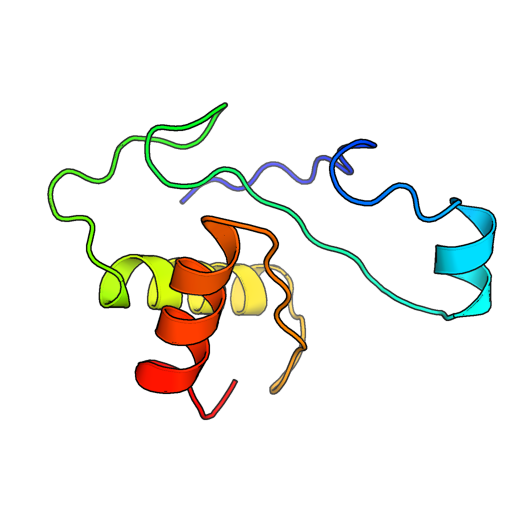. LEU A 1 72 ? 4.360 11.142 -4.455 1.00 88.88 72 LEU A N 1
ATOM 568 C CA . LEU A 1 72 ? 4.518 9.973 -5.329 1.00 88.88 72 LEU A CA 1
ATOM 569 C C . LEU A 1 72 ? 3.614 8.791 -4.943 1.00 88.88 72 LEU A C 1
ATOM 571 O O . LEU A 1 72 ? 3.305 7.959 -5.795 1.00 88.88 72 LEU A O 1
ATOM 575 N N . GLY A 1 73 ? 3.127 8.736 -3.700 1.00 90.38 73 GLY A N 1
ATOM 576 C CA . GLY A 1 73 ? 2.105 7.776 -3.281 1.00 90.38 73 GLY A CA 1
ATOM 577 C C . GLY A 1 73 ? 0.787 7.918 -4.052 1.00 90.38 73 GLY A C 1
ATOM 578 O O . GLY A 1 73 ? 0.074 6.933 -4.216 1.00 90.38 73 GLY A O 1
ATOM 579 N N . GLY A 1 74 ? 0.480 9.095 -4.610 1.00 93.75 74 GLY A N 1
ATOM 580 C CA . GLY A 1 74 ? -0.706 9.289 -5.452 1.00 93.75 74 GLY A CA 1
ATOM 581 C C . GLY A 1 74 ? -0.686 8.437 -6.727 1.00 93.75 74 GLY A C 1
ATOM 582 O O . GLY A 1 74 ? -1.731 7.983 -7.186 1.00 93.75 74 GLY A O 1
ATOM 583 N N . GLN A 1 75 ? 0.500 8.133 -7.266 1.00 91.81 75 GLN A N 1
ATOM 584 C CA . GLN A 1 75 ? 0.630 7.248 -8.428 1.00 91.81 75 GLN A CA 1
ATOM 585 C C . GLN A 1 75 ? 0.239 5.801 -8.096 1.00 91.81 75 GLN A C 1
ATOM 587 O O . GLN A 1 75 ? -0.316 5.101 -8.942 1.00 91.81 75 GLN A O 1
ATOM 592 N N . LEU A 1 76 ? 0.513 5.363 -6.862 1.00 92.62 76 LEU A N 1
ATOM 593 C CA . LEU A 1 76 ? 0.098 4.056 -6.355 1.00 92.62 76 LEU A CA 1
ATOM 594 C C . LEU A 1 76 ? -1.424 4.009 -6.225 1.00 92.62 76 LEU A C 1
ATOM 596 O O . LEU A 1 76 ? -2.041 3.101 -6.773 1.00 92.62 76 LEU A O 1
ATOM 600 N N . VAL A 1 77 ? -2.024 5.025 -5.595 1.00 96.75 77 VAL A N 1
ATOM 601 C CA . VAL A 1 77 ? -3.487 5.140 -5.462 1.00 96.75 77 VAL A CA 1
ATOM 602 C C . VAL A 1 77 ? -4.167 5.083 -6.828 1.00 96.75 77 VAL A C 1
ATOM 604 O O . VAL A 1 77 ? -5.082 4.289 -7.025 1.00 96.75 77 VAL A O 1
ATOM 607 N N . TRP A 1 78 ? -3.684 5.859 -7.802 1.00 96.69 78 TRP A N 1
ATOM 608 C CA . TRP A 1 78 ? -4.216 5.821 -9.165 1.00 96.69 78 TRP A CA 1
ATOM 609 C C . TRP A 1 78 ? -4.075 4.439 -9.818 1.00 96.69 78 TRP A C 1
ATOM 611 O O . TRP A 1 78 ? -4.984 3.987 -10.512 1.00 96.69 78 TRP A O 1
ATOM 621 N N . GLY A 1 79 ? -2.953 3.751 -9.584 1.00 96.94 79 GLY A N 1
ATOM 622 C CA . GLY A 1 79 ? -2.752 2.370 -10.019 1.00 96.94 79 GLY A CA 1
ATOM 623 C C . GLY A 1 79 ? -3.827 1.432 -9.470 1.00 96.94 79 GLY A C 1
ATOM 624 O O . GLY A 1 79 ? -4.435 0.702 -10.253 1.00 96.94 79 GLY A O 1
ATOM 625 N N 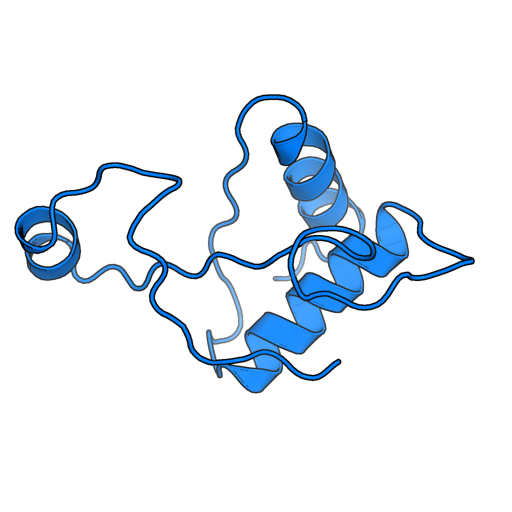. CYS A 1 80 ? -4.109 1.499 -8.166 1.00 97.75 80 CYS A N 1
ATOM 626 C CA . CYS A 1 80 ? -5.152 0.685 -7.542 1.00 97.75 80 CYS A CA 1
ATOM 627 C C . CYS A 1 80 ? -6.529 0.978 -8.148 1.00 97.75 80 CYS A C 1
ATOM 629 O O . CYS A 1 80 ? -7.177 0.070 -8.662 1.00 97.75 80 CYS A O 1
ATOM 631 N N . LEU A 1 81 ? -6.921 2.255 -8.210 1.00 97.88 81 LEU A N 1
ATOM 632 C CA . LEU A 1 81 ? -8.212 2.662 -8.778 1.00 97.88 81 LEU A CA 1
ATOM 633 C C . LEU A 1 81 ? -8.379 2.237 -10.244 1.00 97.88 81 LEU A C 1
ATOM 635 O O . LEU A 1 81 ? -9.489 1.950 -10.683 1.00 97.88 81 LEU A O 1
ATOM 639 N N . LYS A 1 82 ? -7.291 2.202 -11.020 1.00 98.31 82 LYS A N 1
ATOM 640 C CA . LYS A 1 82 ? -7.334 1.823 -12.435 1.00 98.31 82 LYS A CA 1
ATOM 641 C C . LYS A 1 82 ? -7.368 0.311 -12.658 1.00 98.31 82 LYS A C 1
ATOM 643 O O . LYS A 1 82 ? -8.023 -0.135 -13.598 1.00 98.31 82 LYS A O 1
ATOM 648 N N . TYR A 1 83 ? -6.603 -0.461 -11.886 1.00 98.38 83 TYR A N 1
ATOM 649 C CA . TYR A 1 83 ? -6.339 -1.874 -12.193 1.00 98.38 83 TYR A CA 1
ATOM 650 C C . TYR A 1 83 ? -7.038 -2.868 -11.268 1.00 98.38 83 TYR A C 1
ATOM 652 O O . TYR A 1 83 ? -7.227 -4.007 -11.688 1.00 98.38 83 TYR A O 1
ATOM 660 N N . ILE A 1 84 ? -7.435 -2.449 -10.066 1.00 97.94 84 ILE A N 1
ATOM 661 C CA . ILE A 1 84 ? -8.18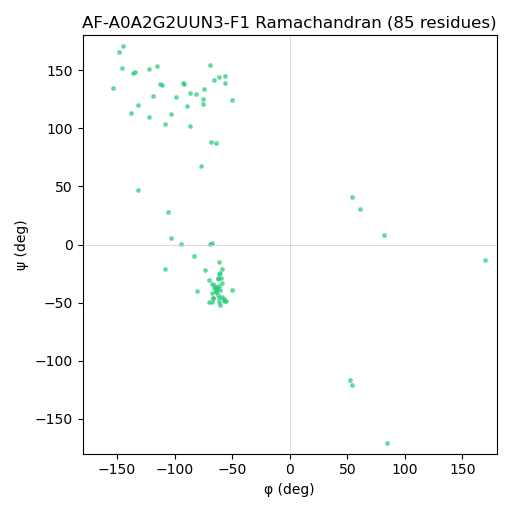8 -3.265 -9.105 1.00 97.94 84 ILE A CA 1
ATOM 662 C C . ILE A 1 84 ? -9.403 -2.503 -8.533 1.00 97.94 84 ILE A C 1
ATOM 664 O O . ILE A 1 84 ? -9.608 -2.514 -7.326 1.00 97.94 84 ILE A O 1
ATOM 668 N N . PRO A 1 85 ? -10.241 -1.837 -9.356 1.00 97.56 85 PRO A N 1
ATOM 669 C CA . PRO A 1 85 ? -11.343 -0.986 -8.873 1.00 97.56 85 PRO A CA 1
ATOM 670 C C . PRO A 1 85 ? -12.411 -1.720 -8.043 1.00 97.56 85 PRO A C 1
ATOM 672 O O . PRO A 1 85 ? -13.264 -1.084 -7.425 1.00 97.56 85 PRO A O 1
ATOM 675 N N . GLN A 1 86 ? -12.423 -3.054 -8.086 1.00 96.94 86 GLN A N 1
ATOM 676 C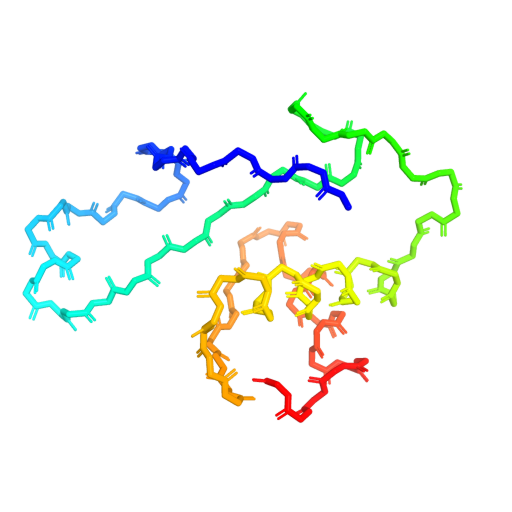 CA . GLN A 1 86 ? -13.299 -3.896 -7.277 1.00 96.94 86 GLN A CA 1
ATOM 677 C C . GLN A 1 86 ? -12.884 -3.973 -5.799 1.00 96.94 86 GLN A C 1
ATOM 679 O O . GLN A 1 86 ? -13.732 -4.320 -4.973 1.00 96.94 86 GLN A O 1
ATOM 684 N N . ARG A 1 87 ? -11.612 -3.680 -5.501 1.00 96.25 87 ARG A N 1
ATOM 685 C CA . ARG A 1 87 ? -10.998 -3.685 -4.168 1.00 96.25 87 ARG A CA 1
ATOM 686 C C . ARG A 1 87 ? -11.014 -2.278 -3.574 1.00 96.25 87 ARG A C 1
ATOM 688 O O . ARG A 1 87 ? -11.308 -2.164 -2.365 1.00 96.25 87 ARG A O 1
#

Solvent-accessible surface area (backbone atoms only — not comparable to full-atom values): 5630 Å² total; per-residue (Å²): 133,91,79,76,95,59,90,69,88,74,89,64,93,66,52,72,66,55,37,61,76,69,68,57,86,86,84,82,79,62,54,68,60,31,94,89,31,66,68,52,95,80,68,45,54,58,56,54,25,50,54,50,52,52,50,35,60,77,67,64,58,64,74,54,66,89,78,82,48,67,78,78,35,40,57,52,41,51,19,29,60,72,68,45,68,82,60

Secondary structure (DSSP, 8-state):
--------S-SS---HHHHHHHT------PPTTSTTSPP-TT--HHHHHHHHHHHHHHTT--S-------TTHHHHHHHHHHH-TT-

Mean predicted aligned error: 6.42 Å

Radius of gyration: 13.24 Å; Cα contacts (8 Å, |Δi|>4): 64; chains: 1; bounding box: 27×25×35 Å

Organism: Capsicum baccatum (NCBI:txid33114)

InterPro domains:
  IPR000073 Alpha/beta hydrolase fold-1 [PF00561] (23-78)
  IPR029058 Alpha/Beta hydrolase fold [G3DSA:3.40.50.1820] (11-87)
  IPR029058 Alpha/Beta hydrolase fold [SSF53474] (20-87)